Protein AF-A0A397S2R9-F1 (afdb_monomer)

Mean predicted aligned error: 12.0 Å

Organism: NCBI:txid658196

Structure (mmCIF, N/CA/C/O backbone):
data_AF-A0A397S2R9-F1
#
_entry.id   AF-A0A397S2R9-F1
#
loop_
_atom_site.group_PDB
_atom_site.id
_atom_site.type_symbol
_atom_site.label_atom_id
_atom_site.label_alt_id
_atom_site.label_comp_id
_atom_site.label_asym_id
_atom_site.label_entity_id
_atom_site.label_seq_id
_atom_site.pdbx_PDB_ins_code
_atom_site.Cartn_x
_atom_site.Cartn_y
_atom_site.Cartn_z
_atom_site.occupancy
_atom_site.B_iso_or_equiv
_atom_site.auth_seq_id
_atom_site.auth_comp_id
_atom_site.auth_asym_id
_atom_site.auth_atom_id
_atom_site.pdbx_PDB_model_num
ATOM 1 N N . ILE A 1 1 ? -23.336 0.756 -56.847 1.00 61.28 1 ILE A N 1
ATOM 2 C CA . ILE A 1 1 ? -22.287 1.802 -56.841 1.00 61.28 1 ILE A CA 1
ATOM 3 C C . ILE A 1 1 ? -22.444 2.545 -58.153 1.00 61.28 1 ILE A C 1
ATOM 5 O O . ILE A 1 1 ? -22.462 1.879 -59.185 1.00 61.28 1 ILE A O 1
ATOM 9 N N . SER A 1 2 ? -22.718 3.850 -58.125 1.00 72.12 2 SER A N 1
ATOM 10 C CA . SER A 1 2 ? -22.927 4.603 -59.363 1.00 72.12 2 SER A CA 1
ATOM 11 C C . SER A 1 2 ? -21.592 4.813 -60.084 1.00 72.12 2 SER A C 1
ATOM 13 O O . SER A 1 2 ? -20.528 4.773 -59.467 1.00 72.12 2 SER A O 1
ATOM 15 N N . TYR A 1 3 ? -21.631 5.045 -61.397 1.00 62.91 3 TYR A N 1
ATOM 16 C CA . TYR A 1 3 ? -20.425 5.353 -62.174 1.00 62.91 3 TYR A CA 1
ATOM 17 C C . TYR A 1 3 ? -19.696 6.596 -61.630 1.00 62.91 3 TYR A C 1
ATOM 19 O O . TYR A 1 3 ? -18.471 6.655 -61.643 1.00 62.91 3 TYR A O 1
ATOM 27 N N . PHE A 1 4 ? -20.439 7.548 -61.059 1.00 65.81 4 PHE A N 1
ATOM 28 C CA . PHE A 1 4 ? -19.877 8.720 -60.388 1.00 65.81 4 PHE A CA 1
ATOM 29 C C . PHE A 1 4 ? -19.070 8.353 -59.135 1.00 65.81 4 PHE A C 1
ATOM 31 O O . PHE A 1 4 ? -17.975 8.878 -58.942 1.00 65.81 4 PHE A O 1
ATOM 38 N N . ASP A 1 5 ? -19.561 7.402 -58.337 1.00 62.28 5 ASP A N 1
ATOM 39 C CA . ASP A 1 5 ? -18.864 6.928 -57.134 1.00 62.28 5 ASP A CA 1
ATOM 40 C C . ASP A 1 5 ? -17.565 6.189 -57.489 1.00 62.28 5 ASP A C 1
ATOM 42 O O . ASP A 1 5 ? -16.565 6.301 -56.784 1.00 62.28 5 ASP A O 1
ATOM 46 N N . TYR A 1 6 ? -17.556 5.465 -58.614 1.00 68.31 6 TYR A N 1
ATOM 47 C CA . TYR A 1 6 ? -16.366 4.762 -59.100 1.00 68.31 6 TYR A CA 1
ATOM 48 C C . TYR A 1 6 ? -15.279 5.730 -59.591 1.00 68.31 6 TYR A C 1
ATOM 50 O O . TYR A 1 6 ? -14.106 5.576 -59.257 1.00 68.31 6 TYR A O 1
ATOM 58 N N . ILE A 1 7 ? -15.666 6.774 -60.329 1.00 72.50 7 ILE A N 1
ATOM 59 C CA . ILE A 1 7 ? -14.726 7.792 -60.816 1.00 72.50 7 ILE A CA 1
ATOM 60 C C . ILE A 1 7 ? -14.147 8.616 -59.658 1.00 72.50 7 ILE A C 1
ATOM 62 O O . ILE A 1 7 ? -12.958 8.935 -59.675 1.00 72.50 7 ILE A O 1
ATOM 66 N N . GLN A 1 8 ? -14.951 8.927 -58.637 1.00 69.19 8 GLN A N 1
ATOM 67 C CA . GLN A 1 8 ? -14.482 9.615 -57.432 1.00 69.19 8 GLN A CA 1
ATOM 68 C C . GLN A 1 8 ? -13.447 8.766 -56.673 1.00 69.19 8 GLN A C 1
ATOM 70 O O . GLN A 1 8 ? -12.384 9.270 -56.311 1.00 69.19 8 GLN A O 1
ATOM 75 N N . PHE A 1 9 ? -13.714 7.465 -56.523 1.00 70.31 9 PHE A N 1
ATOM 76 C CA . PHE A 1 9 ? -12.807 6.517 -55.876 1.00 70.31 9 PHE A CA 1
ATOM 77 C C . PHE A 1 9 ? -11.458 6.378 -56.608 1.00 70.31 9 PHE A C 1
ATOM 79 O O . PHE A 1 9 ? -10.403 6.417 -55.976 1.00 70.31 9 PHE A O 1
ATOM 86 N N . GLU A 1 10 ? -11.455 6.272 -57.941 1.00 68.88 10 GLU A N 1
ATOM 87 C CA . GLU A 1 10 ? -10.207 6.180 -58.721 1.00 68.88 10 GLU A CA 1
ATOM 88 C C . GLU A 1 10 ? -9.387 7.486 -58.683 1.00 68.88 10 GLU A C 1
ATOM 90 O O . GLU A 1 10 ? -8.152 7.453 -58.681 1.00 68.88 10 GLU A O 1
ATOM 95 N N . ARG A 1 11 ? -10.047 8.647 -58.560 1.00 66.62 11 ARG A N 1
ATOM 96 C CA . ARG A 1 11 ? -9.377 9.952 -58.411 1.00 66.62 11 ARG A CA 1
ATOM 97 C C . ARG A 1 11 ? -8.620 10.069 -57.085 1.00 66.62 11 ARG A C 1
ATOM 99 O O . ARG A 1 11 ? -7.510 10.598 -57.060 1.00 66.62 11 ARG A O 1
ATOM 106 N N . GLU A 1 12 ? -9.200 9.543 -56.007 1.00 64.38 12 GLU A N 1
ATOM 107 C CA . GLU A 1 12 ? -8.601 9.526 -54.665 1.00 64.38 12 GLU A CA 1
ATOM 108 C C . GLU A 1 12 ? -7.420 8.546 -54.557 1.00 64.38 12 GLU A C 1
ATOM 110 O O . GLU A 1 12 ? -6.497 8.782 -53.776 1.00 64.38 12 GLU A O 1
ATOM 115 N N . ARG A 1 13 ? -7.383 7.484 -55.380 1.00 68.19 13 ARG A N 1
ATOM 116 C CA . ARG A 1 13 ? -6.231 6.564 -55.443 1.00 68.19 13 ARG A CA 1
ATOM 117 C C . ARG A 1 13 ? -5.018 7.151 -56.163 1.00 68.19 13 ARG A C 1
ATOM 119 O O . ARG A 1 13 ? -3.896 6.801 -55.802 1.00 68.19 13 ARG A O 1
ATOM 126 N N . GLN A 1 14 ? -5.220 7.999 -57.173 1.00 63.81 14 GLN A N 1
ATOM 127 C CA . GLN A 1 14 ? -4.121 8.559 -57.975 1.00 63.81 14 GLN A CA 1
ATOM 128 C C . GLN A 1 14 ? -3.499 9.822 -57.363 1.00 63.81 14 GLN A C 1
ATOM 130 O O . GLN A 1 14 ? -2.322 10.081 -57.591 1.00 63.81 14 GLN A O 1
ATOM 135 N N . ASN A 1 15 ? -4.251 10.570 -56.550 1.00 59.88 15 ASN A N 1
ATOM 136 C CA . ASN A 1 15 ? -3.755 11.725 -55.800 1.00 59.88 15 ASN A CA 1
ATOM 137 C C . ASN A 1 15 ? -4.157 11.603 -54.324 1.00 59.88 15 ASN A C 1
ATOM 139 O O . ASN A 1 15 ? -5.101 12.273 -53.893 1.00 59.88 15 ASN A O 1
ATOM 143 N N . PRO A 1 16 ? -3.475 10.748 -53.537 1.00 55.16 16 PRO A N 1
ATOM 144 C CA . PRO A 1 16 ? -3.731 10.696 -52.109 1.00 55.16 16 PRO A CA 1
ATOM 145 C C . PRO A 1 16 ? -3.459 12.087 -51.512 1.00 55.16 16 PRO A C 1
ATOM 147 O O . PRO A 1 16 ? -2.436 12.696 -51.847 1.00 55.16 16 PRO A O 1
ATOM 150 N N . PRO A 1 17 ? -4.344 12.621 -50.648 1.00 54.81 17 PRO A N 1
ATOM 151 C CA . PRO A 1 17 ? -4.073 13.879 -49.969 1.00 54.81 17 PRO A CA 1
ATOM 152 C C . PRO A 1 17 ? -2.727 13.756 -49.254 1.00 54.81 17 PRO A C 1
ATOM 154 O O . PRO A 1 17 ? -2.474 12.764 -48.564 1.00 54.81 17 PRO A O 1
ATOM 157 N N . ALA A 1 18 ? -1.847 14.739 -49.473 1.00 55.62 18 ALA A N 1
ATOM 158 C CA . ALA A 1 18 ? -0.520 14.753 -48.873 1.00 55.62 18 ALA A CA 1
ATOM 159 C C . ALA A 1 18 ? -0.642 14.466 -47.367 1.00 55.62 18 ALA A C 1
ATOM 161 O O . ALA A 1 18 ? -1.533 15.032 -46.721 1.00 55.62 18 ALA A O 1
ATOM 162 N N . PRO A 1 19 ? 0.207 13.592 -46.793 1.00 46.84 19 PRO A N 1
ATOM 163 C CA . PRO A 1 19 ? 0.132 13.301 -45.374 1.00 46.84 19 PRO A CA 1
ATOM 164 C C . PRO A 1 19 ? 0.283 14.622 -44.625 1.00 46.84 19 PRO A C 1
ATOM 166 O O . PRO A 1 19 ? 1.299 15.304 -44.756 1.00 46.84 19 PRO A O 1
ATOM 169 N N . LEU A 1 20 ? -0.754 15.002 -43.875 1.00 44.12 20 LEU A N 1
ATOM 170 C CA . LEU A 1 20 ? -0.713 16.147 -42.976 1.00 44.12 20 LEU A CA 1
ATOM 171 C C . LEU A 1 20 ? 0.480 15.937 -42.041 1.00 44.12 20 LEU A C 1
ATOM 173 O O . LEU A 1 20 ? 0.408 15.150 -41.100 1.00 44.12 20 LEU A O 1
ATOM 177 N N . ALA A 1 21 ? 1.584 16.637 -42.302 1.00 43.12 21 ALA A N 1
ATOM 178 C CA . ALA A 1 21 ? 2.858 16.519 -41.594 1.00 43.12 21 ALA A CA 1
ATOM 179 C C . ALA A 1 21 ? 2.804 17.015 -40.130 1.00 43.12 21 ALA A C 1
ATOM 181 O O . ALA A 1 21 ? 3.830 17.336 -39.540 1.00 43.12 21 ALA A O 1
ATOM 182 N N . ASN A 1 22 ? 1.613 17.085 -39.527 1.00 42.69 22 ASN A N 1
ATOM 183 C CA . ASN A 1 22 ? 1.356 17.725 -38.239 1.00 42.69 22 ASN A CA 1
ATOM 184 C C . ASN A 1 22 ? 0.728 16.792 -37.182 1.00 42.69 22 ASN A C 1
ATOM 186 O O . ASN A 1 22 ? 0.387 17.226 -36.084 1.00 42.69 22 ASN A O 1
ATOM 190 N N . THR A 1 23 ? 0.578 15.497 -37.478 1.00 40.09 23 THR A N 1
ATOM 191 C CA . THR A 1 23 ? 0.048 14.498 -36.528 1.00 40.09 23 THR A CA 1
ATOM 192 C C . THR A 1 23 ? 1.122 13.867 -35.637 1.00 40.09 23 THR A C 1
ATOM 194 O O . THR A 1 23 ? 0.825 13.518 -34.497 1.00 40.09 23 THR A O 1
ATOM 197 N N . ALA A 1 24 ? 2.381 13.774 -36.081 1.00 39.50 24 ALA A N 1
ATOM 198 C CA . ALA A 1 24 ? 3.455 13.155 -35.290 1.00 39.50 24 ALA A CA 1
ATOM 199 C C . ALA A 1 24 ? 3.850 13.982 -34.048 1.00 39.50 24 ALA A C 1
ATOM 201 O O . ALA A 1 24 ? 4.086 13.425 -32.975 1.00 39.50 24 ALA A O 1
ATOM 202 N N . SER A 1 25 ? 3.864 15.314 -34.164 1.00 38.34 25 SER A N 1
ATOM 203 C CA . SER A 1 25 ? 4.258 16.219 -33.074 1.00 38.34 25 SER A CA 1
ATOM 204 C C . SER A 1 25 ? 3.215 16.289 -31.952 1.00 38.34 25 SER A C 1
ATOM 206 O O . SER A 1 25 ? 3.576 16.367 -30.780 1.00 38.34 25 SER A O 1
ATOM 208 N N . ASN A 1 26 ? 1.923 16.185 -32.289 1.00 40.41 26 ASN A N 1
ATOM 209 C CA . ASN A 1 26 ? 0.833 16.203 -31.306 1.00 40.41 26 ASN A CA 1
ATOM 210 C C . ASN A 1 26 ? 0.682 14.877 -30.546 1.00 40.41 26 ASN A C 1
ATOM 212 O O . ASN A 1 26 ? 0.324 14.890 -29.372 1.00 40.41 26 ASN A O 1
ATOM 216 N N . ILE A 1 27 ? 0.998 13.732 -31.164 1.00 41.06 27 ILE A N 1
ATOM 217 C CA . ILE A 1 27 ? 0.945 12.434 -30.471 1.00 41.06 27 ILE A CA 1
ATOM 218 C C . ILE A 1 27 ? 2.047 12.352 -29.404 1.00 41.06 27 ILE A C 1
ATOM 220 O O . ILE A 1 27 ? 1.755 11.974 -28.271 1.00 41.06 27 ILE A O 1
ATOM 224 N N . ASN A 1 28 ? 3.278 12.785 -29.701 1.00 42.06 28 ASN A N 1
ATOM 225 C CA . ASN A 1 28 ? 4.363 12.784 -28.708 1.00 42.06 28 ASN A CA 1
ATOM 226 C C . ASN A 1 28 ? 4.055 13.688 -27.496 1.00 42.06 28 ASN A C 1
ATOM 228 O O . ASN A 1 28 ? 4.268 13.275 -26.358 1.00 42.06 28 ASN A O 1
ATOM 232 N N . TYR A 1 29 ? 3.438 14.857 -27.707 1.00 42.44 29 TYR A N 1
ATOM 233 C CA . TYR A 1 29 ? 3.080 15.779 -26.617 1.00 42.44 29 TYR A CA 1
ATOM 234 C C . TYR A 1 29 ? 1.981 15.239 -25.676 1.00 42.44 29 TYR A C 1
ATOM 236 O O . TYR A 1 29 ? 1.960 15.558 -24.483 1.00 42.44 29 TYR A O 1
ATOM 244 N N . ILE A 1 30 ? 1.075 14.400 -26.196 1.00 42.22 30 ILE A N 1
ATOM 245 C CA . ILE A 1 30 ? 0.001 13.753 -25.422 1.00 42.22 30 ILE A CA 1
ATOM 246 C C . ILE A 1 30 ? 0.546 12.573 -24.595 1.00 42.22 30 ILE A C 1
ATOM 248 O O . ILE A 1 30 ? 0.071 12.327 -23.484 1.00 42.22 30 ILE A O 1
ATOM 252 N N . TYR A 1 31 ? 1.570 11.864 -25.088 1.00 48.72 31 TYR A N 1
ATOM 253 C CA . TYR A 1 31 ? 2.215 10.771 -24.349 1.00 48.72 31 TYR A CA 1
ATOM 254 C C . TYR A 1 31 ? 3.133 11.259 -23.220 1.00 48.72 31 TYR A C 1
ATOM 256 O O . TYR A 1 31 ? 3.223 10.578 -22.196 1.00 48.72 31 TYR A O 1
ATOM 264 N N . ASP A 1 32 ? 3.760 12.429 -23.357 1.00 51.19 32 ASP A N 1
ATOM 265 C CA . ASP A 1 32 ? 4.747 12.930 -22.388 1.00 51.19 32 ASP A CA 1
ATOM 266 C C . ASP A 1 32 ? 4.138 13.517 -21.102 1.00 51.19 32 ASP A C 1
ATOM 268 O O . ASP A 1 32 ? 4.818 13.593 -20.079 1.00 51.19 32 ASP A O 1
ATOM 272 N N . ASN A 1 33 ? 2.842 13.855 -21.102 1.00 62.81 33 ASN A N 1
ATOM 273 C CA . ASN A 1 33 ? 2.157 14.443 -19.941 1.00 62.81 33 ASN A CA 1
ATOM 274 C C . ASN A 1 33 ? 1.187 13.488 -19.225 1.00 62.81 33 ASN A C 1
ATOM 276 O O . ASN A 1 33 ? 0.523 13.881 -18.265 1.00 62.81 33 ASN A O 1
ATOM 280 N N . ASN A 1 34 ? 1.082 12.229 -19.661 1.00 84.44 34 ASN A N 1
ATOM 281 C CA . ASN A 1 34 ? 0.258 11.254 -18.954 1.00 84.44 34 ASN A CA 1
ATOM 282 C C . ASN A 1 34 ? 0.968 10.838 -17.645 1.00 84.44 34 ASN A C 1
ATOM 284 O O . ASN A 1 34 ? 2.074 10.297 -17.690 1.00 84.44 34 ASN A O 1
ATOM 288 N N . PRO A 1 35 ? 0.359 11.012 -16.457 1.00 84.94 35 PRO A N 1
ATOM 289 C CA . PRO A 1 35 ? 1.010 10.662 -15.192 1.00 84.94 35 PRO A CA 1
ATOM 290 C C . PRO A 1 35 ? 1.478 9.196 -15.152 1.00 84.94 35 PRO A C 1
ATOM 292 O O . PRO A 1 35 ? 2.510 8.884 -14.559 1.00 84.94 35 PRO A O 1
ATOM 295 N N . LEU A 1 36 ? 0.785 8.290 -15.851 1.00 91.31 36 LEU A N 1
ATOM 296 C CA . LEU A 1 36 ? 1.153 6.877 -15.932 1.00 91.31 36 LEU A CA 1
ATOM 297 C C . LEU A 1 36 ? 2.424 6.642 -16.759 1.00 91.31 36 LEU A C 1
ATOM 299 O O . LEU A 1 36 ? 3.236 5.790 -16.39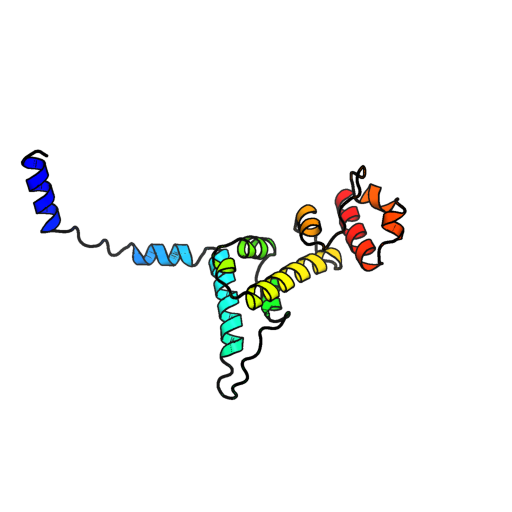3 1.00 91.31 36 LEU A O 1
ATOM 303 N N . THR A 1 37 ? 2.615 7.376 -17.861 1.00 90.56 37 THR A N 1
ATOM 304 C CA . THR A 1 37 ? 3.812 7.250 -18.712 1.00 90.56 37 THR A CA 1
ATOM 305 C C . THR A 1 37 ? 5.032 7.847 -18.021 1.00 90.56 37 THR A C 1
ATOM 307 O O . THR A 1 37 ? 6.121 7.276 -18.115 1.00 90.56 37 THR A O 1
ATOM 310 N N . ILE A 1 38 ? 4.856 8.915 -17.239 1.00 91.75 38 ILE A N 1
ATOM 311 C CA . ILE A 1 38 ? 5.919 9.518 -16.425 1.00 91.75 38 ILE A CA 1
ATOM 312 C C . ILE A 1 38 ? 6.384 8.534 -15.340 1.00 91.75 38 ILE A C 1
ATOM 314 O O . ILE A 1 38 ? 7.586 8.264 -15.224 1.00 91.75 38 ILE A O 1
ATOM 318 N N . VAL A 1 39 ? 5.453 7.924 -14.591 1.00 93.75 39 VAL A N 1
ATOM 319 C CA . VAL A 1 39 ? 5.791 6.886 -13.598 1.00 93.75 39 VAL A CA 1
ATOM 320 C C . VAL A 1 39 ? 6.492 5.704 -14.275 1.00 93.75 39 VAL A C 1
ATOM 322 O O . VAL A 1 39 ? 7.541 5.251 -13.806 1.00 93.75 39 VAL A O 1
ATOM 325 N N . HIS A 1 40 ? 5.971 5.233 -15.414 1.00 95.38 40 HIS A N 1
ATOM 326 C CA . HIS A 1 40 ? 6.569 4.131 -16.171 1.00 95.38 40 HIS A CA 1
ATOM 327 C C . HIS A 1 40 ? 7.991 4.450 -16.653 1.00 95.38 40 HIS A C 1
ATOM 329 O O . HIS A 1 40 ? 8.896 3.618 -16.556 1.00 95.38 40 HIS A O 1
ATOM 335 N N . THR A 1 41 ? 8.220 5.677 -17.116 1.00 94.06 41 THR A N 1
ATOM 336 C CA . THR A 1 41 ? 9.536 6.155 -17.546 1.00 94.06 41 THR A CA 1
ATOM 337 C C . THR A 1 41 ? 10.530 6.137 -16.388 1.00 94.06 41 THR A C 1
ATOM 339 O O . THR A 1 41 ? 11.648 5.640 -16.543 1.00 94.06 41 THR A O 1
ATOM 342 N N . SER A 1 42 ? 10.125 6.590 -15.199 1.00 93.88 42 SER A N 1
ATOM 343 C CA . SER A 1 42 ? 10.953 6.505 -13.990 1.00 93.88 42 SER A CA 1
ATOM 344 C C . SER A 1 42 ? 11.260 5.062 -13.580 1.00 93.88 42 SER A C 1
ATOM 346 O O . SER A 1 42 ? 12.403 4.756 -13.236 1.00 93.88 42 SER A O 1
ATOM 348 N N . VAL A 1 43 ? 10.293 4.144 -13.690 1.00 93.44 43 VAL A N 1
ATOM 349 C CA . VAL A 1 43 ? 10.526 2.704 -13.474 1.00 93.44 43 VAL A CA 1
ATOM 350 C C . VAL A 1 43 ? 11.586 2.168 -14.440 1.00 93.44 43 VAL A C 1
ATOM 352 O O . VAL A 1 43 ? 12.527 1.499 -14.008 1.00 93.44 43 VAL A O 1
ATOM 355 N N . ASN A 1 44 ? 11.482 2.487 -15.731 1.00 92.38 44 ASN A N 1
ATOM 356 C CA . ASN A 1 44 ? 12.444 2.036 -16.737 1.00 92.38 44 ASN A CA 1
ATOM 357 C C . ASN A 1 44 ? 13.841 2.628 -16.517 1.00 92.38 44 ASN A C 1
ATOM 359 O O . ASN A 1 44 ? 14.831 1.911 -16.661 1.00 92.38 44 ASN A O 1
ATOM 363 N N . LYS A 1 45 ? 13.939 3.893 -16.087 1.00 91.19 45 LYS A N 1
ATOM 364 C CA . LYS A 1 45 ? 15.213 4.510 -15.681 1.00 91.19 45 LYS A CA 1
ATOM 365 C C . LYS A 1 45 ? 15.872 3.727 -14.541 1.00 91.19 45 LYS A C 1
ATOM 367 O O . LYS A 1 45 ? 17.022 3.322 -14.682 1.00 91.19 45 LYS A O 1
ATOM 372 N N . ILE A 1 46 ? 15.134 3.422 -13.469 1.00 90.25 46 ILE A N 1
ATOM 373 C CA . ILE A 1 46 ? 15.637 2.625 -12.332 1.00 90.25 46 ILE A CA 1
ATOM 374 C C . ILE A 1 46 ? 16.112 1.240 -12.796 1.00 90.25 46 ILE A C 1
ATOM 376 O O . ILE A 1 46 ? 17.194 0.784 -12.416 1.00 90.25 46 ILE A O 1
ATOM 380 N N . LEU A 1 47 ? 15.327 0.571 -13.645 1.00 88.81 47 LEU A N 1
ATOM 381 C CA . LEU A 1 47 ? 15.678 -0.742 -14.190 1.00 88.81 47 LEU A CA 1
ATOM 382 C C . LEU A 1 47 ? 16.947 -0.700 -15.043 1.00 88.81 47 LEU A C 1
ATOM 384 O O . LEU A 1 47 ? 17.769 -1.612 -14.950 1.00 88.81 47 LEU A O 1
ATOM 388 N N . ASN A 1 48 ? 17.116 0.339 -15.858 1.00 84.44 48 ASN A N 1
ATOM 389 C CA . ASN A 1 48 ? 18.294 0.514 -16.698 1.00 84.44 48 ASN A CA 1
ATOM 390 C C . ASN A 1 48 ? 19.544 0.783 -15.860 1.00 84.44 48 ASN A C 1
ATOM 392 O O . ASN A 1 48 ? 20.555 0.128 -16.097 1.00 84.44 48 ASN A O 1
ATOM 396 N N . THR A 1 49 ? 19.461 1.613 -14.815 1.00 79.75 49 THR A N 1
ATOM 397 C CA . THR A 1 49 ? 20.567 1.813 -13.861 1.00 79.75 49 THR A CA 1
ATOM 398 C C . THR A 1 49 ? 20.973 0.503 -13.182 1.00 79.75 49 THR A C 1
ATOM 400 O O . THR A 1 49 ? 22.158 0.211 -13.044 1.00 79.75 49 THR A O 1
ATOM 403 N N . CYS A 1 50 ? 20.008 -0.358 -12.841 1.00 71.88 50 CYS A N 1
ATOM 404 C CA . CYS A 1 50 ? 20.295 -1.689 -12.290 1.00 71.88 50 CYS A CA 1
ATOM 405 C C . CYS A 1 50 ? 20.995 -2.632 -13.296 1.00 71.88 50 CYS A C 1
ATOM 407 O O . CYS A 1 50 ? 21.572 -3.643 -12.889 1.00 71.88 50 CYS A O 1
ATOM 409 N N . ARG A 1 51 ? 20.925 -2.333 -14.602 1.00 67.88 51 ARG A N 1
ATOM 410 C CA . ARG A 1 51 ? 21.519 -3.116 -15.700 1.00 67.88 51 ARG A CA 1
ATOM 411 C C . ARG A 1 51 ? 22.849 -2.546 -16.207 1.00 67.88 51 ARG A C 1
ATOM 413 O O . ARG A 1 51 ? 23.625 -3.307 -16.777 1.00 67.88 51 ARG A O 1
ATOM 420 N N . SER A 1 52 ? 23.104 -1.246 -16.045 1.00 55.81 52 SER A N 1
ATOM 421 C CA . SER A 1 52 ? 24.153 -0.515 -16.771 1.00 55.81 52 SER A CA 1
ATOM 422 C C . SER A 1 52 ? 25.402 -0.144 -15.964 1.00 55.81 52 SER A C 1
ATOM 424 O O . SER A 1 52 ? 26.183 0.674 -16.444 1.00 55.81 52 SER A O 1
ATOM 426 N N . GLU A 1 53 ? 25.668 -0.760 -14.806 1.00 54.56 53 GLU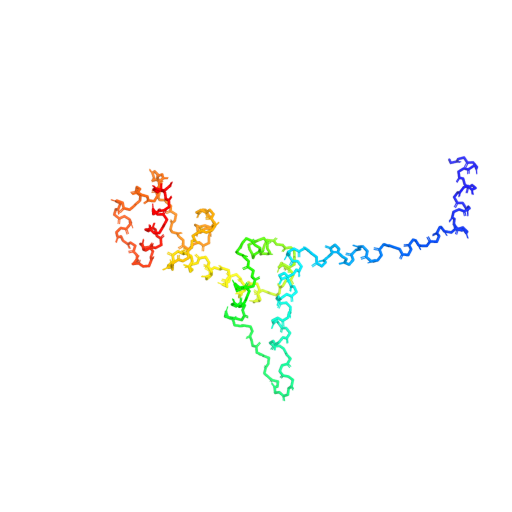 A N 1
ATOM 427 C CA . GLU A 1 53 ? 27.022 -0.767 -14.214 1.00 54.56 53 GLU A CA 1
ATOM 428 C C . GLU A 1 53 ? 27.948 -1.647 -15.090 1.00 54.56 53 GLU A C 1
ATOM 430 O O . GLU A 1 53 ? 28.300 -2.787 -14.780 1.00 54.56 53 GLU A O 1
ATOM 435 N N . ARG A 1 54 ? 28.244 -1.120 -16.284 1.00 45.81 54 ARG A N 1
ATOM 436 C CA . ARG A 1 54 ? 28.983 -1.718 -17.396 1.00 45.81 54 ARG A CA 1
ATOM 437 C C . ARG A 1 54 ? 30.464 -1.822 -17.046 1.00 45.81 54 ARG A C 1
ATOM 439 O O . ARG A 1 54 ? 31.235 -0.898 -17.265 1.00 45.81 54 ARG A O 1
ATOM 446 N N . GLY A 1 55 ? 30.846 -2.979 -16.523 1.00 49.66 55 GLY A N 1
ATOM 447 C CA . GLY A 1 55 ? 32.248 -3.380 -16.394 1.00 49.66 55 GLY A CA 1
ATOM 448 C C . GLY A 1 55 ? 32.451 -4.630 -15.546 1.00 49.66 55 GLY A C 1
ATOM 449 O O . GLY A 1 55 ? 33.421 -5.353 -15.735 1.00 49.66 55 GLY A O 1
ATOM 450 N N . LYS A 1 56 ? 31.516 -4.942 -14.641 1.00 50.25 56 LYS A N 1
ATOM 451 C CA . LYS A 1 56 ? 31.544 -6.176 -13.843 1.00 50.25 56 LYS A CA 1
ATOM 452 C C . LYS A 1 56 ? 30.148 -6.781 -13.838 1.00 50.25 56 LYS A C 1
ATOM 454 O O . LYS A 1 56 ? 29.262 -6.340 -13.113 1.00 50.25 56 LYS A O 1
ATOM 459 N N . VAL A 1 57 ? 29.946 -7.774 -14.703 1.00 48.91 57 VAL A N 1
ATOM 460 C CA . VAL A 1 57 ? 28.672 -8.466 -14.928 1.00 48.91 57 VAL A CA 1
ATOM 461 C C . VAL A 1 57 ? 28.259 -9.230 -13.669 1.00 48.91 57 VAL A C 1
ATOM 463 O O . VAL A 1 57 ? 28.466 -10.430 -13.528 1.00 48.91 57 VAL A O 1
ATOM 466 N N . LYS A 1 58 ? 27.615 -8.536 -12.739 1.00 50.88 58 LYS A N 1
ATOM 467 C CA . LYS A 1 58 ? 26.642 -9.147 -11.843 1.00 50.88 58 LYS A CA 1
ATOM 468 C C . LYS A 1 58 ? 25.342 -8.418 -12.105 1.00 50.88 58 LYS A C 1
ATOM 470 O O . LYS A 1 58 ? 25.187 -7.280 -11.682 1.00 50.88 58 LYS A O 1
ATOM 475 N N . LYS A 1 59 ? 24.420 -9.064 -12.832 1.00 55.12 59 LYS A N 1
ATOM 476 C CA . LYS A 1 59 ? 23.029 -8.606 -12.968 1.00 55.12 59 LYS A CA 1
ATOM 477 C C . LYS A 1 59 ? 22.521 -8.312 -11.552 1.00 55.12 59 LYS A C 1
ATOM 479 O O . LYS A 1 59 ? 22.233 -9.258 -10.813 1.00 55.12 59 LYS A O 1
ATOM 484 N N . LYS A 1 60 ? 22.479 -7.040 -11.131 1.00 61.22 60 LYS A N 1
ATOM 485 C CA . LYS A 1 60 ? 21.945 -6.680 -9.815 1.00 61.22 60 LYS A CA 1
ATOM 486 C C . LYS A 1 60 ? 20.482 -7.098 -9.843 1.00 61.22 60 LYS A C 1
ATOM 488 O O . LYS A 1 60 ? 19.681 -6.570 -10.612 1.00 61.22 60 LYS A O 1
ATOM 493 N N . LYS A 1 61 ? 20.158 -8.139 -9.072 1.00 72.31 61 LYS A N 1
ATOM 494 C CA . LYS A 1 61 ? 18.777 -8.592 -8.916 1.00 72.31 61 LYS A CA 1
ATOM 495 C C . LYS A 1 61 ? 17.977 -7.409 -8.383 1.00 72.31 61 LYS A C 1
ATOM 497 O O . LYS A 1 61 ? 18.431 -6.741 -7.458 1.00 72.31 61 LYS A O 1
ATOM 502 N N . VAL A 1 62 ? 16.808 -7.172 -8.969 1.00 81.00 62 VAL A N 1
ATOM 503 C CA . VAL A 1 62 ? 15.831 -6.227 -8.425 1.00 81.00 62 VAL A CA 1
ATOM 504 C C . VAL A 1 62 ? 15.510 -6.680 -7.000 1.00 81.00 62 VAL A C 1
ATOM 506 O O . VAL A 1 62 ? 15.127 -7.834 -6.795 1.00 81.00 62 VAL A O 1
ATOM 509 N N . LYS A 1 63 ? 15.751 -5.801 -6.029 1.00 84.12 63 LYS A N 1
ATOM 510 C CA . LYS A 1 63 ? 15.492 -6.019 -4.604 1.00 84.12 63 LYS A CA 1
ATOM 511 C C . LYS A 1 63 ? 14.245 -5.241 -4.195 1.00 84.12 63 LYS A C 1
ATOM 513 O O . LYS A 1 63 ? 13.808 -4.330 -4.894 1.00 84.12 63 LYS A O 1
ATOM 518 N N . ASP A 1 64 ? 13.714 -5.557 -3.023 1.00 83.69 64 ASP A N 1
ATOM 519 C CA . ASP A 1 64 ? 12.497 -4.921 -2.509 1.00 83.69 64 ASP A CA 1
ATOM 520 C C . ASP A 1 64 ? 12.629 -3.392 -2.366 1.00 83.69 64 ASP A C 1
ATOM 522 O O . ASP A 1 64 ? 11.671 -2.676 -2.638 1.00 83.69 64 ASP A O 1
ATOM 526 N N . HIS A 1 65 ? 13.826 -2.882 -2.052 1.00 85.88 65 HIS A N 1
ATOM 527 C CA . HIS A 1 65 ? 14.099 -1.442 -1.944 1.00 85.88 65 HIS A CA 1
ATOM 528 C C . HIS A 1 65 ? 14.452 -0.755 -3.277 1.00 85.88 65 HIS A C 1
ATOM 530 O O . HIS A 1 65 ? 14.659 0.454 -3.314 1.00 85.88 65 HIS A O 1
ATOM 536 N N . THR A 1 66 ? 14.539 -1.489 -4.395 1.00 86.94 66 THR A N 1
ATOM 537 C CA . THR A 1 66 ? 14.969 -0.925 -5.691 1.00 86.94 66 THR A CA 1
ATOM 538 C C . THR A 1 66 ? 14.083 0.233 -6.157 1.00 86.94 66 THR A C 1
ATOM 540 O O . THR A 1 66 ? 14.564 1.131 -6.839 1.00 86.94 66 THR A O 1
ATOM 543 N N . PHE A 1 67 ? 12.807 0.238 -5.770 1.00 92.25 67 PHE A N 1
ATOM 544 C CA . PHE A 1 67 ? 11.829 1.243 -6.187 1.00 92.25 67 PHE A CA 1
ATOM 545 C C . PHE A 1 67 ? 11.437 2.213 -5.070 1.00 92.25 67 PHE A C 1
ATOM 547 O O . PHE A 1 67 ? 10.378 2.834 -5.148 1.00 92.25 67 PHE A O 1
ATOM 554 N N . GLU A 1 68 ? 12.244 2.350 -4.015 1.00 90.25 68 GLU A N 1
ATOM 555 C CA . GLU A 1 68 ? 11.931 3.286 -2.927 1.00 90.25 68 GLU A CA 1
ATOM 556 C C . GLU A 1 68 ? 11.876 4.739 -3.396 1.00 90.25 68 GLU A C 1
ATOM 558 O O . GLU A 1 68 ? 11.019 5.480 -2.919 1.00 90.25 68 GLU A O 1
ATOM 563 N N . SER A 1 69 ? 12.716 5.115 -4.366 1.00 91.38 69 SER A N 1
ATOM 564 C CA . SER A 1 69 ? 12.761 6.465 -4.941 1.00 91.38 69 SER A CA 1
ATOM 565 C C . SER A 1 69 ? 11.472 6.873 -5.655 1.00 91.38 69 SER A C 1
ATOM 567 O O . SER A 1 69 ? 11.205 8.064 -5.783 1.00 91.38 69 SER A O 1
ATOM 569 N N . LEU A 1 70 ? 10.627 5.918 -6.072 1.00 93.06 70 LEU A N 1
ATOM 570 C CA . LEU A 1 70 ? 9.312 6.243 -6.634 1.00 93.06 70 LEU A CA 1
ATOM 571 C C . LEU A 1 70 ? 8.437 6.990 -5.623 1.00 93.06 70 LEU A C 1
ATOM 573 O O . LEU A 1 70 ? 7.684 7.868 -6.016 1.00 93.06 70 LEU A O 1
ATOM 577 N N . ARG A 1 71 ? 8.575 6.688 -4.327 1.00 91.19 71 ARG A N 1
ATOM 578 C CA . ARG A 1 71 ? 7.786 7.311 -3.252 1.00 91.19 71 ARG A CA 1
ATOM 579 C C . ARG A 1 71 ? 8.175 8.765 -2.992 1.00 91.19 71 ARG A C 1
ATOM 581 O O . ARG A 1 71 ? 7.389 9.516 -2.438 1.00 91.19 71 ARG A O 1
ATOM 588 N N . SER A 1 72 ? 9.399 9.144 -3.356 1.00 88.62 72 SER A N 1
ATOM 589 C CA . SER A 1 72 ? 9.886 10.521 -3.232 1.00 88.62 72 SER A CA 1
ATOM 590 C C . SER A 1 72 ? 9.479 11.389 -4.420 1.00 88.62 72 SER A C 1
ATOM 592 O O . SER A 1 72 ? 9.405 12.603 -4.280 1.00 88.62 72 SER A O 1
ATOM 594 N N . ASN A 1 73 ? 9.233 10.770 -5.576 1.00 91.62 73 ASN A N 1
ATOM 595 C CA . ASN A 1 73 ? 9.016 11.473 -6.840 1.00 91.62 73 ASN A CA 1
ATOM 596 C C . ASN A 1 73 ? 7.546 11.521 -7.269 1.00 91.62 73 A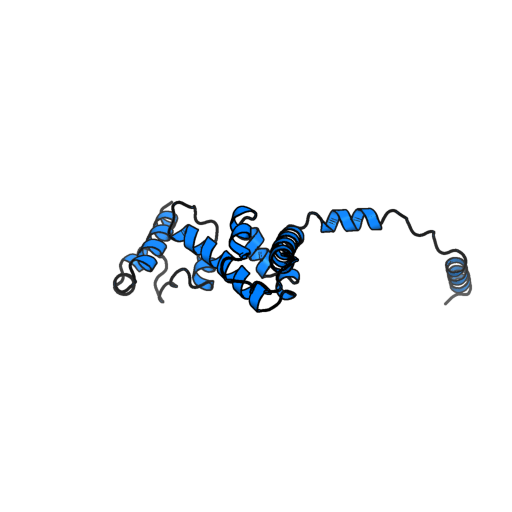SN A C 1
ATOM 598 O O . ASN A 1 73 ? 7.205 12.305 -8.148 1.00 91.62 73 ASN A O 1
ATOM 602 N N . PHE A 1 74 ? 6.701 10.664 -6.697 1.00 93.31 74 PHE A N 1
ATOM 603 C CA . PHE A 1 74 ? 5.306 10.517 -7.088 1.00 93.31 74 PHE A CA 1
ATOM 604 C C . PHE A 1 74 ? 4.411 10.453 -5.865 1.00 93.31 74 PHE A C 1
ATOM 606 O O . PHE A 1 74 ? 4.764 9.834 -4.857 1.00 93.31 74 PHE A O 1
ATOM 613 N N . ASP A 1 75 ? 3.232 11.054 -5.983 1.00 92.12 75 ASP A N 1
ATOM 614 C CA . ASP A 1 75 ? 2.213 10.907 -4.959 1.00 92.12 75 ASP A CA 1
ATOM 615 C C . ASP A 1 75 ? 1.630 9.484 -4.975 1.00 92.12 75 ASP A C 1
ATOM 617 O O . ASP A 1 75 ? 1.689 8.741 -5.962 1.00 92.12 75 ASP A O 1
ATOM 621 N N . ILE A 1 76 ? 1.059 9.076 -3.845 1.00 93.94 76 ILE A N 1
ATOM 622 C CA . ILE A 1 76 ? 0.536 7.721 -3.704 1.00 93.94 76 ILE A CA 1
ATOM 623 C C . ILE A 1 76 ? -0.656 7.447 -4.637 1.00 93.94 76 ILE A C 1
ATOM 625 O O . ILE A 1 76 ? -0.808 6.309 -5.075 1.00 93.94 76 ILE A O 1
ATOM 629 N N . ASN A 1 77 ? -1.458 8.451 -5.020 1.00 93.31 77 ASN A N 1
ATOM 630 C CA . ASN A 1 77 ? -2.550 8.264 -5.980 1.00 93.31 77 ASN A CA 1
ATOM 631 C C . ASN A 1 77 ? -2.000 7.921 -7.365 1.00 93.31 77 ASN A C 1
ATOM 633 O O . ASN A 1 77 ? -2.472 6.969 -7.986 1.00 93.31 77 ASN A O 1
ATOM 637 N N . GLN A 1 78 ? -0.975 8.638 -7.829 1.00 94.12 78 GLN A N 1
ATOM 638 C CA . GLN A 1 78 ? -0.286 8.350 -9.088 1.00 94.12 78 GLN A CA 1
ATOM 639 C C . GLN A 1 78 ? 0.264 6.923 -9.098 1.00 94.12 78 GLN A C 1
ATOM 641 O O . GLN A 1 78 ? 0.092 6.192 -10.075 1.00 94.12 78 GLN A O 1
ATOM 646 N N . LEU A 1 79 ? 0.875 6.489 -7.992 1.00 95.44 79 LEU A N 1
ATOM 647 C CA . LEU A 1 79 ? 1.401 5.130 -7.866 1.00 95.44 79 LEU A CA 1
ATOM 648 C C . LEU A 1 79 ? 0.293 4.064 -7.860 1.00 95.44 79 LEU A C 1
ATOM 650 O O . LEU A 1 79 ? 0.447 3.014 -8.487 1.00 95.44 79 LEU A O 1
ATOM 654 N N . LEU A 1 80 ? -0.832 4.328 -7.189 1.00 95.12 80 LEU A N 1
ATOM 655 C CA . LEU A 1 80 ? -1.988 3.428 -7.154 1.00 95.12 80 LEU A CA 1
ATOM 656 C C . LEU A 1 80 ? -2.671 3.311 -8.522 1.00 95.12 80 LEU A C 1
ATOM 658 O O . LEU A 1 80 ? -3.003 2.201 -8.943 1.00 95.12 80 LEU A O 1
ATOM 662 N N . GLN A 1 81 ? -2.840 4.425 -9.238 1.00 94.50 81 GLN A N 1
ATOM 663 C CA . GLN A 1 81 ? -3.354 4.430 -10.610 1.00 94.50 81 GLN A CA 1
ATOM 664 C C . GLN A 1 81 ? -2.401 3.692 -11.554 1.00 94.50 81 GLN A C 1
ATOM 666 O O . GLN A 1 81 ? -2.829 2.876 -12.375 1.00 94.50 81 GLN A O 1
ATOM 671 N N . TYR A 1 82 ? -1.094 3.911 -11.395 1.00 96.19 82 TYR A N 1
ATOM 672 C CA . TYR A 1 82 ? -0.079 3.197 -12.155 1.00 96.19 82 TYR A CA 1
ATOM 673 C C . TYR A 1 82 ? -0.163 1.686 -11.954 1.00 96.19 82 TYR A C 1
ATOM 675 O O . TYR A 1 82 ? -0.178 0.961 -12.946 1.00 96.19 82 TYR A O 1
ATOM 683 N N . GLU A 1 83 ? -0.313 1.197 -10.723 1.00 95.44 83 GLU A N 1
ATOM 684 C CA . GLU A 1 83 ? -0.443 -0.239 -10.435 1.00 95.44 83 GLU A CA 1
ATOM 685 C C . GLU A 1 83 ? -1.642 -0.904 -11.147 1.00 95.44 83 GLU A C 1
ATOM 687 O O . GLU A 1 83 ? -1.595 -2.091 -11.476 1.00 95.44 83 GLU A O 1
ATOM 692 N N . GLN A 1 84 ? -2.701 -0.148 -11.452 1.00 93.69 84 GLN A N 1
ATOM 693 C CA . GLN A 1 84 ? -3.880 -0.644 -12.177 1.00 93.69 84 GLN A CA 1
ATOM 694 C C . GLN A 1 84 ? -3.710 -0.634 -13.710 1.00 93.69 84 GLN A C 1
ATOM 696 O O . GLN A 1 84 ? -4.455 -1.311 -14.431 1.00 93.69 84 GLN A O 1
ATOM 701 N N . SER A 1 85 ? -2.716 0.098 -14.216 1.00 94.44 85 SER A N 1
ATOM 702 C CA . SER A 1 85 ? -2.514 0.366 -15.642 1.00 94.44 85 SER A CA 1
ATOM 703 C C . SER A 1 85 ? -1.986 -0.834 -16.444 1.00 94.44 85 SER A C 1
ATOM 705 O O . SER A 1 85 ? -1.380 -1.772 -15.916 1.00 94.44 85 SER A O 1
ATOM 707 N N . TYR A 1 86 ? -2.163 -0.786 -17.769 1.00 94.44 86 TYR A N 1
ATOM 708 C CA . TYR A 1 86 ? -1.560 -1.761 -18.687 1.00 94.44 86 TYR A CA 1
ATOM 709 C C . TYR A 1 86 ? -0.022 -1.684 -18.692 1.00 94.44 86 TYR A C 1
ATOM 711 O O . TYR A 1 86 ? 0.639 -2.714 -18.825 1.00 94.44 86 TYR A O 1
ATOM 719 N N . LEU A 1 87 ? 0.543 -0.489 -18.477 1.00 94.88 87 LEU A N 1
ATOM 720 C CA . LEU A 1 87 ? 1.988 -0.252 -18.382 1.00 94.88 87 LEU A CA 1
ATOM 721 C C . LEU A 1 87 ? 2.604 -0.967 -17.183 1.00 94.88 87 LEU A C 1
ATOM 723 O O . LEU A 1 87 ? 3.705 -1.499 -17.267 1.00 94.88 87 LEU A O 1
ATOM 727 N N . PHE A 1 88 ? 1.892 -1.020 -16.060 1.00 95.12 88 PHE A N 1
ATOM 728 C CA . PHE A 1 88 ? 2.331 -1.833 -14.937 1.00 95.12 88 PHE A CA 1
ATOM 729 C C . PHE A 1 88 ? 2.189 -3.323 -15.243 1.00 95.12 88 PHE A C 1
ATOM 731 O O . PHE A 1 88 ? 3.106 -4.092 -14.964 1.00 95.12 88 PHE A O 1
ATOM 738 N N . LYS A 1 89 ? 1.072 -3.745 -15.854 1.00 94.88 89 LYS A N 1
ATOM 739 C CA . LYS A 1 89 ? 0.818 -5.153 -16.212 1.00 94.88 89 LYS A CA 1
ATOM 740 C C . LYS A 1 89 ? 1.850 -5.725 -17.192 1.00 94.88 89 LYS A C 1
ATOM 742 O O . LYS A 1 89 ? 2.115 -6.923 -17.112 1.00 94.88 89 LYS A O 1
ATOM 747 N N . SER A 1 90 ? 2.453 -4.896 -18.047 1.00 94.88 90 SER A N 1
ATOM 748 C CA . SER A 1 90 ? 3.515 -5.305 -18.978 1.00 94.88 90 SER A CA 1
ATOM 749 C C . SER A 1 90 ? 4.867 -5.571 -18.297 1.00 94.88 90 SER A C 1
ATOM 751 O O . SER A 1 90 ? 5.742 -6.206 -18.887 1.00 94.88 90 SER A O 1
ATOM 753 N N . LEU A 1 91 ? 5.055 -5.144 -17.042 1.00 93.44 91 LEU A N 1
ATOM 754 C CA . LEU A 1 91 ? 6.286 -5.388 -16.296 1.00 93.44 91 LEU A CA 1
ATOM 755 C C . LEU A 1 91 ? 6.425 -6.850 -15.845 1.00 93.44 91 LEU A C 1
ATOM 757 O O . LEU A 1 91 ? 5.470 -7.534 -15.458 1.00 93.44 91 LEU A O 1
ATOM 761 N N . GLY A 1 92 ? 7.677 -7.305 -15.767 1.00 91.81 92 GLY A N 1
ATOM 762 C CA . GLY A 1 92 ? 8.012 -8.618 -15.220 1.00 91.81 92 GLY A CA 1
ATOM 763 C C . GLY A 1 92 ? 7.515 -8.799 -13.778 1.00 91.81 92 GLY A C 1
ATOM 764 O O . GLY A 1 92 ? 7.532 -7.866 -12.974 1.00 91.81 92 GLY A O 1
ATOM 765 N N . ARG A 1 93 ? 7.110 -10.026 -13.422 1.00 93.00 93 ARG A N 1
ATOM 766 C CA . ARG A 1 93 ? 6.511 -10.364 -12.111 1.00 93.00 93 ARG A CA 1
ATOM 767 C C . ARG A 1 93 ? 7.319 -9.845 -10.915 1.00 93.00 93 ARG A C 1
ATOM 769 O O . ARG A 1 93 ? 6.735 -9.302 -9.983 1.00 93.00 93 ARG A O 1
ATOM 776 N N . ASN A 1 94 ? 8.645 -9.985 -10.950 1.00 90.31 94 ASN A N 1
ATOM 777 C CA . ASN A 1 94 ? 9.517 -9.531 -9.862 1.00 90.31 94 ASN A CA 1
ATOM 778 C C . ASN A 1 94 ? 9.527 -8.005 -9.728 1.00 90.31 94 ASN A C 1
ATOM 780 O O . ASN A 1 94 ? 9.469 -7.491 -8.619 1.00 90.31 94 ASN A O 1
ATOM 784 N N . VAL A 1 95 ? 9.538 -7.286 -10.852 1.00 92.88 95 VAL A N 1
ATOM 785 C CA . VAL A 1 95 ? 9.480 -5.819 -10.867 1.00 92.88 95 VAL A CA 1
ATOM 786 C C . VAL A 1 95 ? 8.157 -5.344 -10.281 1.00 92.88 95 VAL A C 1
ATOM 788 O O . VAL A 1 95 ? 8.161 -4.530 -9.362 1.00 92.88 95 VAL A O 1
ATOM 791 N N . ARG A 1 96 ? 7.038 -5.916 -10.748 1.00 95.25 96 ARG A N 1
ATOM 792 C CA . ARG A 1 96 ? 5.705 -5.621 -10.205 1.00 95.25 96 ARG A CA 1
ATOM 793 C C . ARG A 1 96 ? 5.660 -5.839 -8.698 1.00 95.25 96 ARG A C 1
ATOM 795 O O . ARG A 1 96 ? 5.261 -4.940 -7.972 1.00 95.25 96 ARG A O 1
ATOM 802 N N . LYS A 1 97 ? 6.157 -6.987 -8.222 1.00 94.56 97 LYS A N 1
ATOM 803 C CA . LYS A 1 97 ? 6.227 -7.300 -6.788 1.00 94.56 97 LYS A CA 1
ATOM 804 C C . LYS A 1 97 ? 6.990 -6.228 -6.003 1.00 94.56 97 LYS A C 1
ATOM 806 O O . LYS A 1 97 ? 6.480 -5.761 -4.991 1.00 94.56 97 LYS A O 1
ATOM 811 N N . CYS A 1 98 ? 8.182 -5.833 -6.447 1.00 94.31 98 CYS A N 1
ATOM 812 C CA . CYS A 1 98 ? 8.988 -4.844 -5.727 1.00 94.31 98 CYS A CA 1
ATOM 813 C C . CYS A 1 98 ? 8.343 -3.446 -5.740 1.00 94.31 98 CYS A C 1
ATOM 815 O O . CYS A 1 98 ? 8.374 -2.756 -4.725 1.00 94.31 98 CYS A O 1
ATOM 817 N N . ILE A 1 99 ? 7.692 -3.047 -6.838 1.00 95.50 99 ILE A N 1
ATOM 818 C CA . ILE A 1 99 ? 6.921 -1.794 -6.885 1.00 95.50 99 ILE A CA 1
ATOM 819 C C . ILE A 1 99 ? 5.731 -1.857 -5.918 1.00 95.50 99 ILE A C 1
ATOM 821 O O . ILE A 1 99 ? 5.575 -0.953 -5.104 1.00 95.50 99 ILE A O 1
ATOM 825 N N . THR A 1 100 ? 4.943 -2.938 -5.926 1.00 95.69 100 THR A N 1
ATOM 826 C CA . THR A 1 100 ? 3.829 -3.133 -4.979 1.00 95.69 100 THR A CA 1
ATOM 827 C C . THR A 1 100 ? 4.310 -3.098 -3.524 1.00 95.69 100 THR A C 1
ATOM 829 O O . THR A 1 100 ? 3.635 -2.533 -2.665 1.00 95.69 100 THR A O 1
ATOM 832 N N . ILE A 1 101 ? 5.485 -3.665 -3.221 1.00 94.56 101 ILE A N 1
ATOM 833 C CA . ILE A 1 101 ? 6.100 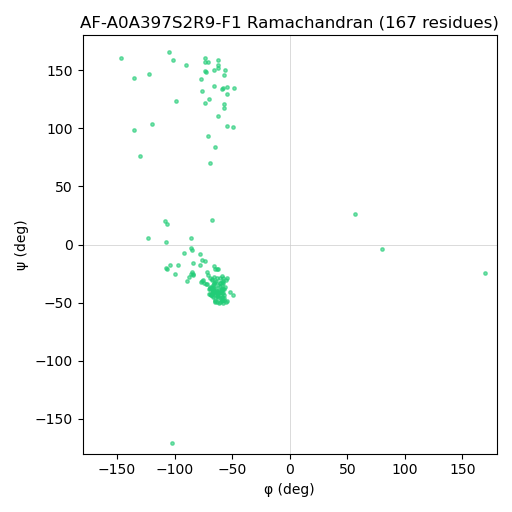-3.564 -1.888 1.00 94.56 101 ILE A CA 1
ATOM 834 C C . ILE A 1 101 ? 6.409 -2.103 -1.548 1.00 94.56 101 ILE A C 1
ATOM 836 O O . ILE A 1 101 ? 6.063 -1.667 -0.452 1.00 94.56 101 ILE A O 1
ATOM 840 N N . SER A 1 102 ? 6.995 -1.344 -2.478 1.00 94.88 102 SER A N 1
ATOM 841 C CA . SER A 1 102 ? 7.281 0.084 -2.291 1.00 94.88 102 SER A CA 1
ATOM 842 C C . SER A 1 102 ? 6.000 0.880 -1.999 1.00 94.88 102 SER A C 1
ATOM 844 O O . SER A 1 102 ? 5.922 1.563 -0.979 1.00 94.88 102 SER A O 1
ATOM 846 N N . ILE A 1 103 ? 4.943 0.691 -2.797 1.00 95.31 103 ILE A N 1
ATOM 847 C CA . ILE A 1 103 ? 3.620 1.312 -2.587 1.00 95.31 103 ILE A CA 1
ATOM 848 C C . ILE A 1 103 ? 3.063 0.957 -1.201 1.00 95.31 103 ILE A C 1
ATOM 850 O O . ILE A 1 103 ? 2.636 1.826 -0.442 1.00 95.31 103 ILE A O 1
ATOM 854 N N . ASN A 1 104 ? 3.106 -0.323 -0.826 1.00 94.56 104 ASN A N 1
ATOM 855 C CA . ASN A 1 104 ? 2.600 -0.774 0.470 1.00 94.56 104 ASN A CA 1
ATOM 856 C C . ASN A 1 104 ? 3.412 -0.217 1.647 1.00 94.56 104 ASN A C 1
ATOM 858 O O . ASN A 1 104 ? 2.848 0.026 2.713 1.00 94.56 104 ASN A O 1
ATOM 862 N N . ASN A 1 105 ? 4.721 -0.026 1.482 1.00 92.50 105 ASN A N 1
ATOM 863 C CA . ASN A 1 105 ? 5.566 0.586 2.503 1.00 92.50 105 ASN A CA 1
ATOM 864 C C . ASN A 1 105 ? 5.246 2.072 2.679 1.00 92.50 105 ASN A C 1
ATOM 866 O O . ASN A 1 105 ? 5.237 2.546 3.813 1.00 92.50 105 ASN A O 1
ATOM 870 N N . GLU A 1 106 ? 4.916 2.783 1.599 1.00 93.38 106 GLU A N 1
ATOM 871 C CA . GLU A 1 106 ? 4.455 4.170 1.687 1.00 93.38 106 GLU A CA 1
ATOM 872 C C . GLU A 1 106 ? 3.163 4.279 2.499 1.00 93.38 106 GLU A C 1
ATOM 874 O O . GLU A 1 106 ? 3.127 4.997 3.498 1.00 93.38 106 GLU A O 1
ATOM 879 N N . LEU A 1 107 ? 2.160 3.457 2.176 1.00 94.44 107 LEU A N 1
ATOM 880 C CA . LEU A 1 107 ? 0.891 3.406 2.912 1.00 94.44 107 LEU A CA 1
ATOM 881 C C . LEU A 1 107 ? 1.072 3.021 4.387 1.00 94.44 107 LEU A C 1
ATOM 883 O O . LEU A 1 107 ? 0.361 3.517 5.257 1.00 94.44 107 LEU A O 1
ATOM 887 N N . ARG A 1 108 ? 2.025 2.135 4.706 1.00 92.81 108 ARG A N 1
ATOM 888 C CA . ARG A 1 108 ? 2.367 1.826 6.106 1.00 92.81 108 ARG A CA 1
ATOM 889 C C . ARG A 1 108 ? 3.002 3.023 6.806 1.00 92.81 108 ARG A C 1
ATOM 891 O O . ARG A 1 108 ? 2.678 3.270 7.964 1.00 92.81 108 ARG A O 1
ATOM 898 N N . SER A 1 109 ? 3.860 3.771 6.113 1.00 91.06 109 SER A N 1
ATOM 899 C CA . SER A 1 109 ? 4.517 4.956 6.673 1.00 91.06 109 SER A CA 1
ATOM 900 C C . SER A 1 109 ? 3.525 6.070 7.024 1.00 91.06 109 SER A C 1
ATOM 902 O O . SER A 1 109 ? 3.731 6.770 8.012 1.00 91.06 109 SER A O 1
ATOM 904 N N . GLU A 1 110 ? 2.414 6.188 6.291 1.00 92.88 110 GLU A N 1
ATOM 905 C CA . GLU A 1 110 ? 1.317 7.108 6.629 1.00 92.88 110 GLU A CA 1
ATOM 906 C C . GLU A 1 110 ? 0.604 6.731 7.936 1.00 92.88 110 GLU A C 1
ATOM 908 O O . GLU A 1 110 ? 0.188 7.602 8.700 1.00 92.88 110 GLU A O 1
ATOM 913 N N . LEU A 1 111 ? 0.494 5.430 8.219 1.00 92.12 111 LEU A N 1
ATOM 914 C CA . LEU A 1 111 ? -0.193 4.912 9.404 1.00 92.12 111 LEU A CA 1
ATOM 915 C C . LEU A 1 111 ? 0.689 4.858 10.658 1.00 92.12 111 LEU A C 1
ATOM 917 O O . LEU A 1 111 ? 0.169 4.816 11.771 1.00 92.12 111 LEU A O 1
ATOM 921 N N . GLU A 1 112 ? 2.009 4.803 10.490 1.00 89.44 112 GLU A N 1
ATOM 922 C CA . GLU A 1 112 ? 2.974 4.669 11.591 1.00 89.44 112 GLU A CA 1
ATOM 923 C C . GLU A 1 112 ? 3.744 5.959 11.884 1.00 89.44 112 GLU A C 1
ATOM 925 O O . GLU A 1 112 ? 4.280 6.114 12.981 1.00 89.44 112 GLU A O 1
ATOM 930 N N . GLY A 1 113 ? 3.807 6.875 10.918 1.00 82.00 113 GLY A N 1
ATOM 931 C CA . GLY A 1 113 ? 4.580 8.106 11.009 1.00 82.00 113 GLY A CA 1
ATOM 932 C C . GLY A 1 113 ? 3.755 9.356 11.316 1.00 82.00 113 GLY A C 1
ATOM 933 O O . GLY A 1 113 ? 2.554 9.328 11.604 1.00 82.00 113 GLY A O 1
ATOM 934 N N . SER A 1 114 ? 4.426 10.501 11.202 1.00 80.12 114 SER A N 1
ATOM 935 C CA . SER A 1 114 ? 3.820 11.836 11.289 1.00 80.12 114 SER A CA 1
ATOM 936 C C . SER A 1 114 ? 3.052 12.234 10.028 1.00 80.12 114 SER A C 1
ATOM 938 O O . SER A 1 114 ? 2.264 13.175 10.071 1.00 80.12 114 SER A O 1
ATOM 940 N N . LYS A 1 115 ? 3.233 11.499 8.923 1.00 87.31 115 LYS A N 1
ATOM 941 C CA . LYS A 1 115 ? 2.538 11.735 7.654 1.00 87.31 115 LYS A CA 1
ATOM 942 C C . LYS A 1 115 ? 1.015 11.713 7.836 1.00 87.31 115 LYS A C 1
ATOM 944 O O . LYS A 1 115 ? 0.477 11.036 8.720 1.00 87.31 115 LYS A O 1
ATOM 949 N N . LYS A 1 116 ? 0.326 12.485 6.996 1.00 88.81 116 LYS A N 1
ATOM 950 C CA . LYS A 1 116 ? -1.135 12.472 6.898 1.00 88.81 116 LYS A CA 1
ATOM 951 C C . LYS A 1 116 ? -1.561 11.232 6.108 1.00 88.81 116 LYS A C 1
ATOM 953 O O . LYS A 1 116 ? -0.894 10.860 5.151 1.00 88.81 116 LYS A O 1
ATOM 958 N N . ILE A 1 117 ? -2.662 10.611 6.512 1.00 91.56 117 ILE A N 1
ATOM 959 C CA . ILE A 1 117 ? -3.324 9.564 5.727 1.00 91.56 117 ILE A CA 1
ATOM 960 C C . ILE A 1 117 ? -3.956 10.246 4.514 1.00 91.56 117 ILE A C 1
ATOM 962 O O . ILE A 1 117 ? -4.702 11.217 4.662 1.00 91.56 117 ILE A O 1
ATOM 966 N N . THR A 1 118 ? -3.623 9.766 3.324 1.00 92.06 118 THR A N 1
ATOM 967 C CA . THR A 1 118 ? -4.065 10.379 2.065 1.00 92.06 118 THR A CA 1
ATOM 968 C C . THR A 1 118 ? -5.131 9.557 1.348 1.00 92.06 118 THR A C 1
ATOM 970 O O . THR A 1 118 ? -5.847 10.098 0.511 1.00 92.06 118 THR A O 1
ATOM 973 N N . GLN A 1 119 ? -5.246 8.266 1.670 1.00 93.81 119 GLN A N 1
ATOM 974 C CA . GLN A 1 119 ? -6.173 7.345 1.020 1.00 93.81 119 GLN A CA 1
ATOM 975 C C . GLN A 1 119 ? -7.426 7.098 1.867 1.00 93.81 119 GLN A C 1
ATOM 977 O O . GLN A 1 119 ? -7.407 7.278 3.087 1.00 93.81 119 GLN A O 1
ATOM 982 N N . PRO A 1 120 ? -8.527 6.640 1.252 1.00 92.88 120 PRO A N 1
ATOM 983 C CA . PRO A 1 120 ? -9.657 6.123 2.010 1.00 92.88 120 PRO A CA 1
ATOM 984 C C . PRO A 1 120 ? -9.279 4.836 2.766 1.00 92.88 120 PRO A C 1
ATOM 986 O O . PRO A 1 120 ? -8.409 4.064 2.351 1.00 92.88 120 PRO A O 1
ATOM 989 N N . ILE A 1 121 ? -9.936 4.598 3.909 1.00 92.25 121 ILE A N 1
ATOM 990 C CA . ILE A 1 121 ? -9.606 3.492 4.830 1.00 92.25 121 ILE A CA 1
ATOM 991 C C . ILE A 1 121 ? -9.683 2.121 4.132 1.00 92.25 121 ILE A C 1
ATOM 993 O O . ILE A 1 121 ? -8.892 1.219 4.429 1.00 92.25 121 ILE A O 1
ATOM 997 N N . ASP A 1 122 ? -10.588 1.965 3.164 1.00 93.00 122 ASP A N 1
ATOM 998 C CA . ASP A 1 122 ? -10.774 0.728 2.407 1.00 93.00 122 ASP A CA 1
ATOM 999 C C . ASP A 1 122 ? -9.512 0.311 1.631 1.00 93.00 122 ASP A C 1
ATOM 1001 O O . ASP A 1 122 ? -9.232 -0.884 1.529 1.00 93.00 122 ASP A O 1
ATOM 1005 N N . VAL A 1 123 ? -8.705 1.264 1.148 1.00 94.12 123 VAL A N 1
ATOM 1006 C CA . VAL A 1 123 ? -7.430 0.986 0.467 1.00 94.12 123 VAL A CA 1
ATOM 1007 C C . VAL A 1 123 ? -6.455 0.297 1.420 1.00 94.12 123 VAL A C 1
ATOM 1009 O O . VAL A 1 123 ? -5.833 -0.708 1.058 1.00 94.12 123 VAL A O 1
ATOM 1012 N N . TYR A 1 124 ? -6.353 0.779 2.660 1.00 94.31 124 TYR A N 1
ATOM 1013 C CA . TYR A 1 124 ? -5.479 0.187 3.675 1.00 94.31 124 TYR A CA 1
ATOM 1014 C C . TYR A 1 124 ? -5.975 -1.195 4.129 1.00 94.31 124 TYR A C 1
ATOM 1016 O O . TYR A 1 124 ? -5.178 -2.122 4.311 1.00 94.31 124 TYR A O 1
ATOM 1024 N N . VAL A 1 125 ? -7.294 -1.375 4.250 1.00 93.50 125 VAL A N 1
ATOM 1025 C CA . VAL A 1 125 ? -7.899 -2.678 4.573 1.00 93.50 125 VAL A CA 1
ATOM 1026 C C . VAL A 1 125 ? -7.652 -3.690 3.449 1.00 93.50 125 VAL A C 1
ATOM 1028 O O . VAL A 1 125 ? -7.128 -4.776 3.707 1.00 93.50 125 VAL A O 1
ATOM 1031 N N . LYS A 1 126 ? -7.932 -3.326 2.188 1.00 93.88 126 LYS A N 1
ATOM 1032 C CA . LYS A 1 126 ? -7.698 -4.179 1.004 1.00 93.88 126 LYS A CA 1
ATOM 1033 C C . LYS A 1 126 ? -6.237 -4.620 0.894 1.00 93.88 126 LYS A C 1
ATOM 1035 O O . LYS A 1 126 ? -5.955 -5.761 0.531 1.00 93.88 126 LYS A O 1
ATOM 1040 N N . ARG A 1 127 ? -5.298 -3.743 1.260 1.00 92.62 127 ARG A N 1
ATOM 1041 C CA . ARG A 1 127 ? -3.849 -4.022 1.258 1.00 92.62 127 ARG A CA 1
ATOM 1042 C C . ARG A 1 127 ? -3.332 -4.686 2.532 1.00 92.62 127 ARG A C 1
ATOM 1044 O O . ARG A 1 127 ? -2.123 -4.886 2.665 1.00 92.62 127 ARG A O 1
ATOM 1051 N N . LYS A 1 128 ? -4.221 -5.059 3.459 1.00 92.19 128 LYS A N 1
ATOM 1052 C CA . LYS A 1 128 ? -3.888 -5.708 4.737 1.00 92.19 128 LYS A CA 1
ATOM 1053 C C . LYS A 1 128 ? -2.898 -4.892 5.582 1.00 92.19 128 LYS A C 1
ATOM 1055 O O . LYS A 1 128 ? -2.135 -5.456 6.370 1.00 92.19 128 LYS A O 1
ATOM 1060 N N . THR A 1 129 ? -2.864 -3.569 5.414 1.00 91.06 129 THR A N 1
ATOM 1061 C CA . THR A 1 129 ? -2.076 -2.674 6.276 1.00 91.06 129 THR A CA 1
ATOM 1062 C C . THR A 1 129 ? -2.846 -2.323 7.547 1.00 91.06 129 THR A C 1
ATOM 1064 O O . THR A 1 129 ? -2.224 -2.123 8.594 1.00 91.06 129 THR A O 1
ATOM 1067 N N . VAL A 1 130 ? -4.179 -2.364 7.483 1.00 93.44 130 VAL A N 1
ATOM 1068 C CA . VAL A 1 130 ? -5.115 -2.177 8.599 1.00 93.44 130 VAL A CA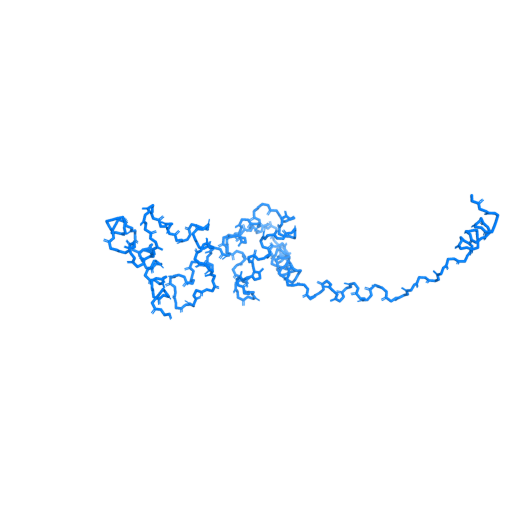 1
ATOM 1069 C C . VAL A 1 130 ? -6.010 -3.411 8.718 1.00 93.44 130 VAL A C 1
ATOM 1071 O O . VAL A 1 130 ? -6.304 -4.076 7.725 1.00 93.44 130 VAL A O 1
ATOM 1074 N N . VAL A 1 131 ? -6.398 -3.755 9.947 1.00 92.81 131 VAL A N 1
ATOM 1075 C CA . VAL A 1 131 ? -7.297 -4.884 10.226 1.00 92.81 131 VAL A CA 1
ATOM 1076 C C . VAL A 1 131 ? -8.731 -4.477 9.867 1.00 92.81 131 VAL A C 1
ATOM 1078 O O . VAL A 1 131 ? -9.139 -3.405 10.300 1.00 92.81 131 VAL A O 1
ATOM 1081 N N . PRO A 1 132 ? -9.495 -5.293 9.118 1.00 94.19 132 PRO A N 1
ATOM 1082 C CA . PRO A 1 132 ? -10.898 -4.998 8.839 1.00 94.19 132 PRO A CA 1
ATOM 1083 C C . PRO A 1 132 ? -11.729 -4.954 10.127 1.00 94.19 132 PRO A C 1
ATOM 1085 O O . PRO A 1 132 ? -11.423 -5.648 11.099 1.00 94.19 132 PRO A O 1
ATOM 1088 N N . LEU A 1 133 ? -12.805 -4.167 10.114 1.00 94.00 133 LEU A N 1
ATOM 1089 C CA . LEU A 1 133 ? -13.753 -4.132 11.222 1.00 94.00 133 LEU A CA 1
ATOM 1090 C C . LEU A 1 133 ? -14.473 -5.488 11.357 1.00 94.00 133 LEU A C 1
ATOM 1092 O O . LEU A 1 133 ? -14.875 -6.062 10.342 1.00 94.00 133 LEU A O 1
ATOM 1096 N N . PRO A 1 134 ? -14.638 -6.018 12.583 1.00 91.88 134 PRO A N 1
ATOM 1097 C CA . PRO A 1 134 ? -15.470 -7.192 12.824 1.00 91.88 134 PRO A CA 1
ATOM 1098 C C . PRO A 1 134 ? -16.940 -6.946 12.464 1.00 91.88 134 PRO A C 1
ATOM 1100 O O . PRO A 1 134 ? -17.415 -5.810 12.485 1.00 91.88 134 PRO A O 1
ATOM 1103 N N . ASN A 1 135 ? -17.682 -8.027 12.219 1.00 92.06 135 ASN A N 1
ATOM 1104 C CA . ASN A 1 135 ? -19.123 -7.954 11.977 1.00 92.06 135 ASN A CA 1
ATOM 1105 C C . ASN A 1 135 ? -19.838 -7.225 13.126 1.00 92.06 135 ASN A C 1
ATOM 1107 O O . ASN A 1 135 ? -19.565 -7.481 14.299 1.00 92.06 135 ASN A O 1
ATOM 1111 N N . GLY A 1 136 ? -20.753 -6.319 12.778 1.00 91.06 136 GLY A N 1
ATOM 1112 C CA . GLY A 1 136 ? -21.508 -5.516 13.744 1.00 91.06 136 GLY A CA 1
ATOM 1113 C C . GLY A 1 136 ? -20.759 -4.305 14.316 1.00 91.06 136 GLY A C 1
ATOM 1114 O O . GLY A 1 136 ? -21.366 -3.528 15.045 1.00 91.06 136 GLY A O 1
ATOM 1115 N N . ILE A 1 137 ? -19.481 -4.098 13.977 1.00 94.12 137 ILE A N 1
ATOM 1116 C CA . ILE A 1 137 ? -18.719 -2.906 14.369 1.00 94.12 137 ILE A CA 1
ATOM 1117 C C . ILE A 1 137 ? -18.691 -1.909 13.212 1.00 94.12 137 ILE A C 1
ATOM 1119 O O . ILE A 1 137 ? -18.227 -2.238 12.122 1.00 94.12 137 ILE A O 1
ATOM 1123 N N . MET A 1 138 ? -19.162 -0.683 13.455 1.00 91.69 138 MET A N 1
ATOM 1124 C CA . MET A 1 138 ? -19.354 0.322 12.399 1.00 91.69 138 MET A CA 1
ATOM 1125 C C . MET A 1 138 ? -18.190 1.314 12.267 1.00 91.69 138 MET A C 1
ATOM 1127 O O . MET A 1 138 ? -18.065 1.967 11.236 1.00 91.69 138 MET A O 1
ATOM 1131 N N . SER A 1 139 ? -17.327 1.439 13.282 1.00 94.12 139 SER A N 1
ATOM 1132 C CA . SER A 1 139 ? -16.179 2.359 13.253 1.00 94.12 139 SER A CA 1
ATOM 1133 C C . SER A 1 139 ? -14.964 1.828 14.007 1.00 94.12 139 SER A C 1
ATOM 1135 O O . SER A 1 139 ? -15.078 0.962 14.884 1.00 94.12 139 SER A O 1
ATOM 1137 N N . TYR A 1 140 ? -13.780 2.375 13.715 1.00 94.69 140 TYR A N 1
ATOM 1138 C CA . TYR A 1 140 ? -12.570 2.009 14.454 1.00 94.69 140 TYR A CA 1
ATOM 1139 C C . TYR A 1 140 ? -12.608 2.521 15.895 1.00 94.69 140 TYR A C 1
ATOM 1141 O O . TYR A 1 140 ? -12.081 1.860 16.792 1.00 94.69 140 TYR A O 1
ATOM 1149 N N . THR A 1 141 ? -13.303 3.633 16.146 1.00 94.75 141 THR A N 1
ATOM 1150 C CA . THR A 1 141 ? -13.563 4.127 17.505 1.00 94.75 141 THR A CA 1
ATOM 1151 C C . THR A 1 141 ? -14.344 3.107 18.343 1.00 94.75 141 THR A C 1
ATOM 1153 O O . THR A 1 141 ? -14.015 2.884 19.510 1.00 94.75 141 THR A O 1
ATOM 1156 N N . GLN A 1 142 ? -15.347 2.441 17.757 1.00 94.19 142 GLN A N 1
ATOM 1157 C CA . GLN A 1 142 ? -16.048 1.334 18.417 1.00 94.19 142 GLN A CA 1
ATOM 1158 C C . GLN A 1 142 ? -15.137 0.111 18.569 1.00 94.19 142 GLN A C 1
ATOM 1160 O O . GLN A 1 142 ? -15.079 -0.485 19.646 1.00 94.19 142 GLN A O 1
ATOM 1165 N N . PHE A 1 143 ? -14.376 -0.231 17.524 1.00 95.38 143 PHE A N 1
ATOM 1166 C CA . PHE A 1 143 ? -13.473 -1.381 17.538 1.00 95.38 143 PHE A CA 1
ATOM 1167 C C . PHE A 1 143 ? -12.444 -1.318 18.673 1.00 95.38 143 PHE A C 1
ATOM 1169 O O . PHE A 1 143 ? -12.188 -2.340 19.311 1.00 95.38 143 PHE A O 1
ATOM 1176 N N . GLN A 1 144 ? -11.913 -0.126 18.978 1.00 95.50 144 GLN A N 1
ATOM 1177 C CA . GLN A 1 144 ? -10.934 0.099 20.051 1.00 95.50 144 GLN A CA 1
ATOM 1178 C C . GLN A 1 144 ? -11.398 -0.417 21.423 1.00 95.50 144 GLN A C 1
ATOM 1180 O O . GLN A 1 144 ? -10.570 -0.788 22.250 1.00 95.50 144 GLN A O 1
ATOM 1185 N N . ARG A 1 145 ? -12.713 -0.455 21.672 1.00 93.44 145 ARG A N 1
ATOM 1186 C CA . ARG A 1 145 ? -13.301 -0.879 22.953 1.00 93.44 145 ARG A CA 1
ATOM 1187 C C . ARG A 1 145 ? -13.478 -2.397 23.074 1.00 93.44 145 ARG A C 1
ATOM 1189 O O . ARG A 1 145 ? -13.904 -2.876 24.118 1.00 93.44 145 ARG A O 1
ATOM 1196 N N . THR A 1 146 ? -13.185 -3.157 22.021 1.00 94.06 146 THR A N 1
ATOM 1197 C CA . THR A 1 146 ? -13.416 -4.608 21.983 1.00 94.06 146 THR A CA 1
ATOM 1198 C C . THR A 1 146 ? -12.212 -5.416 22.474 1.00 94.06 146 THR A C 1
ATOM 1200 O O . THR A 1 146 ? -11.059 -5.011 22.319 1.00 94.06 146 THR A O 1
ATOM 1203 N N . ASN A 1 147 ? -12.460 -6.634 22.970 1.00 93.06 147 ASN A N 1
ATOM 1204 C CA . ASN A 1 147 ? -11.392 -7.587 23.308 1.00 93.06 147 ASN A CA 1
ATOM 1205 C C . ASN A 1 147 ? -10.510 -7.925 22.096 1.00 93.06 147 ASN A C 1
ATOM 1207 O O . ASN A 1 147 ? -9.296 -8.060 22.233 1.00 93.06 147 ASN A O 1
ATOM 1211 N N . ASN A 1 148 ? -11.096 -7.975 20.896 1.00 92.06 148 ASN A N 1
ATOM 1212 C CA . ASN A 1 148 ? -10.365 -8.218 19.651 1.00 92.06 148 ASN A CA 1
ATOM 1213 C C . ASN A 1 148 ? -9.281 -7.163 19.403 1.00 92.06 148 ASN A C 1
ATOM 1215 O O . ASN A 1 148 ? -8.188 -7.510 18.960 1.00 92.06 148 ASN A O 1
ATOM 1219 N N . TYR A 1 149 ? -9.546 -5.895 19.729 1.00 94.69 149 TYR A N 1
ATOM 1220 C CA . TYR A 1 149 ? -8.535 -4.843 19.659 1.00 94.69 149 TYR A CA 1
ATOM 1221 C C . TYR A 1 149 ? -7.404 -5.071 20.670 1.00 94.69 149 TYR A C 1
ATOM 1223 O O . TYR A 1 149 ? -6.229 -4.907 20.335 1.00 94.69 149 TYR A O 1
ATOM 1231 N N . ASN A 1 150 ? -7.728 -5.509 21.890 1.00 92.88 150 ASN A N 1
ATOM 1232 C CA . ASN A 1 150 ? -6.735 -5.768 22.936 1.00 92.88 150 ASN A CA 1
ATOM 1233 C C . ASN A 1 150 ? -5.758 -6.894 22.573 1.00 92.88 150 ASN A C 1
ATOM 1235 O O . ASN A 1 150 ? -4.592 -6.819 22.964 1.00 92.88 150 ASN A O 1
ATOM 1239 N N . LEU A 1 151 ? -6.188 -7.855 21.755 1.00 94.69 151 LEU A N 1
ATOM 1240 C CA . LEU A 1 151 ? -5.352 -8.944 21.237 1.00 94.69 151 LEU A 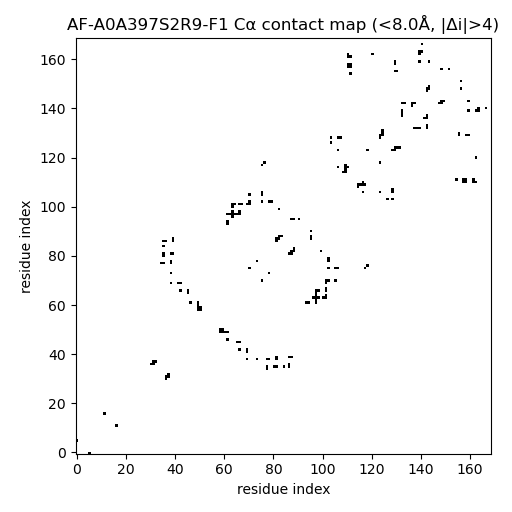CA 1
ATOM 1241 C C . LEU A 1 151 ? -4.423 -8.523 20.082 1.00 94.69 151 LEU A C 1
ATOM 1243 O O . LEU A 1 151 ? -3.562 -9.296 19.660 1.00 94.69 151 LEU A O 1
ATOM 1247 N N . LEU A 1 152 ? -4.566 -7.308 19.542 1.00 94.38 152 LEU A N 1
ATOM 1248 C CA . LEU A 1 152 ? -3.715 -6.832 18.453 1.00 94.38 152 LEU A CA 1
ATOM 1249 C C . LEU A 1 152 ? -2.298 -6.494 18.930 1.00 94.38 152 LEU A C 1
ATOM 1251 O O . LEU A 1 152 ? -2.079 -6.002 20.040 1.00 94.38 152 LEU A O 1
ATOM 1255 N N . SER A 1 153 ? -1.327 -6.669 18.030 1.00 94.69 153 SER A N 1
ATOM 1256 C CA . SER A 1 153 ? 0.041 -6.205 18.259 1.00 94.69 153 SER A CA 1
ATOM 1257 C C . SER A 1 153 ? 0.097 -4.684 18.415 1.00 94.69 153 SER A C 1
ATOM 1259 O O . SER A 1 153 ? -0.734 -3.954 17.867 1.00 94.69 153 SER A O 1
ATOM 1261 N N . SER A 1 154 ? 1.121 -4.193 19.114 1.00 93.38 154 SER A N 1
ATOM 1262 C CA . SER A 1 154 ? 1.354 -2.757 19.322 1.00 93.38 154 SER A CA 1
ATOM 1263 C C . SER A 1 154 ? 1.360 -1.967 18.009 1.00 93.38 154 SER A C 1
ATOM 1265 O O . SER A 1 154 ? 0.744 -0.909 17.923 1.00 93.38 154 SER A O 1
ATOM 1267 N N . VAL A 1 155 ? 1.979 -2.517 16.960 1.00 91.94 155 VAL A N 1
ATOM 1268 C CA . VAL A 1 155 ? 2.001 -1.923 15.615 1.00 91.94 155 VAL A CA 1
ATOM 1269 C C . VAL A 1 155 ? 0.587 -1.775 15.051 1.0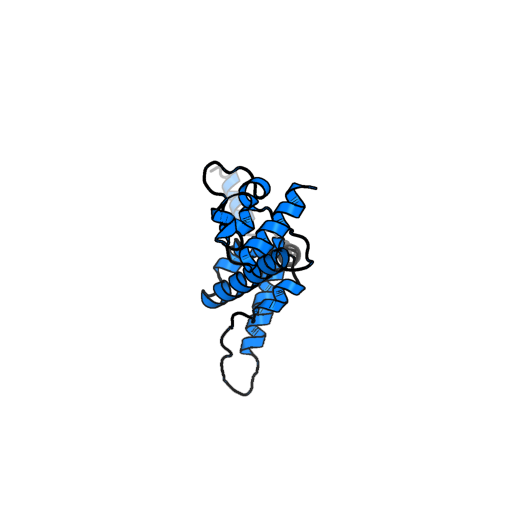0 91.94 155 VAL A C 1
ATOM 1271 O O . VAL A 1 155 ? 0.212 -0.694 14.609 1.00 91.94 155 VAL A O 1
ATOM 1274 N N . LYS A 1 156 ? -0.238 -2.829 15.103 1.00 93.75 156 LYS A N 1
ATOM 1275 C CA . LYS A 1 156 ? -1.622 -2.775 14.601 1.00 93.75 156 LYS A CA 1
ATOM 1276 C C . LYS A 1 156 ? -2.476 -1.786 15.399 1.00 93.75 156 LYS A C 1
ATOM 1278 O O . LYS A 1 156 ? -3.225 -1.022 14.796 1.00 93.75 156 LYS A O 1
ATOM 1283 N N . LYS A 1 157 ? -2.320 -1.759 16.728 1.00 94.75 157 LYS A N 1
ATOM 1284 C CA . LYS A 1 157 ? -2.994 -0.797 17.614 1.00 94.75 157 LYS A CA 1
ATOM 1285 C C . LYS A 1 157 ? -2.648 0.645 17.244 1.00 94.75 157 LYS A C 1
ATOM 1287 O O . LYS A 1 157 ? -3.559 1.439 17.043 1.00 94.75 157 LYS A O 1
ATOM 1292 N N . LYS A 1 158 ? -1.361 0.960 17.051 1.00 93.62 158 LYS A N 1
ATOM 1293 C CA . LYS A 1 158 ? -0.906 2.299 16.631 1.00 93.62 158 LYS A CA 1
ATOM 1294 C C . LYS A 1 158 ? -1.541 2.748 15.313 1.00 93.62 158 LYS A C 1
ATOM 1296 O O . LYS A 1 158 ? -2.051 3.861 15.229 1.00 93.62 158 LYS A O 1
ATOM 1301 N N . ARG A 1 159 ? -1.575 1.869 14.306 1.00 94.69 159 ARG A N 1
ATOM 1302 C CA . ARG A 1 159 ? -2.205 2.175 13.008 1.00 94.69 159 ARG A CA 1
ATOM 1303 C C . ARG A 1 159 ? -3.702 2.470 13.152 1.00 94.69 159 ARG A C 1
ATOM 1305 O O . ARG A 1 159 ? -4.202 3.408 12.545 1.00 94.69 159 ARG A O 1
ATOM 1312 N N . ILE A 1 160 ? -4.408 1.697 13.978 1.00 94.38 160 ILE A N 1
ATOM 1313 C CA . ILE A 1 160 ? -5.833 1.924 14.263 1.00 94.38 160 ILE A CA 1
ATOM 1314 C C . ILE A 1 160 ? -6.040 3.239 15.020 1.00 94.38 160 ILE A C 1
ATOM 1316 O O . ILE A 1 160 ? -6.934 3.999 14.674 1.00 94.38 160 ILE A O 1
ATOM 1320 N N . GLN A 1 161 ? -5.198 3.552 16.006 1.00 93.81 161 GLN A N 1
ATOM 1321 C CA . GLN A 1 161 ? -5.271 4.821 16.737 1.00 93.81 161 GLN A CA 1
ATOM 1322 C C . GLN A 1 161 ? -5.126 6.027 15.803 1.00 93.81 161 GLN A C 1
ATOM 1324 O O . GLN A 1 161 ? -5.893 6.977 15.926 1.00 93.81 161 GLN A O 1
ATOM 1329 N N . LYS A 1 162 ? -4.210 5.965 14.827 1.00 93.75 162 LYS A N 1
ATOM 1330 C CA . LYS A 1 162 ? -4.058 7.002 13.795 1.00 93.75 162 LYS A CA 1
ATOM 1331 C C . LYS A 1 162 ? -5.352 7.209 12.992 1.00 93.75 162 LYS A C 1
ATOM 1333 O O . LYS A 1 162 ? -5.721 8.349 12.733 1.00 93.75 162 LYS A O 1
ATOM 1338 N N . ILE A 1 163 ? -6.051 6.128 12.637 1.00 93.56 163 ILE A N 1
ATOM 1339 C CA . ILE A 1 163 ? -7.344 6.188 11.930 1.00 93.56 163 ILE A CA 1
ATOM 1340 C C . ILE A 1 163 ? -8.426 6.804 12.817 1.00 93.56 163 ILE A C 1
ATOM 1342 O O . ILE A 1 163 ? -9.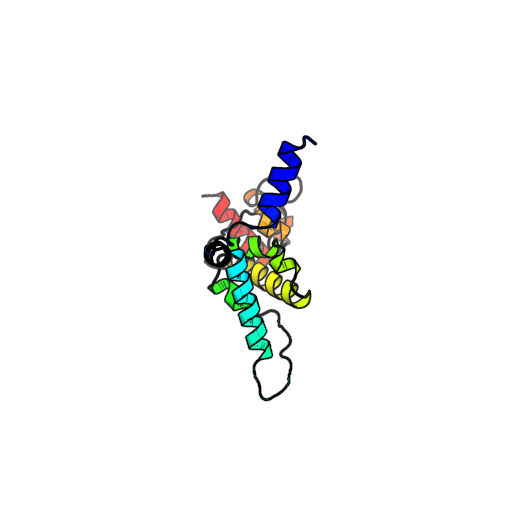155 7.685 12.376 1.00 93.56 163 ILE A O 1
ATOM 1346 N N . ILE A 1 164 ? -8.495 6.403 14.086 1.00 93.31 164 ILE A N 1
ATOM 1347 C CA . ILE A 1 164 ? -9.456 6.950 15.057 1.00 93.31 164 ILE A CA 1
ATOM 1348 C C . ILE A 1 164 ? -9.270 8.460 15.231 1.00 93.31 164 ILE A C 1
ATOM 1350 O O . ILE A 1 164 ? -10.248 9.191 15.350 1.00 93.31 164 ILE A O 1
ATOM 1354 N N . SER A 1 165 ? -8.027 8.948 15.223 1.00 90.25 165 SER A N 1
ATOM 1355 C CA . SER A 1 165 ? -7.745 10.387 15.261 1.00 90.25 165 SER A CA 1
ATOM 1356 C C . SER A 1 165 ? -8.298 11.148 14.053 1.00 90.25 165 SER A C 1
ATOM 1358 O O . SER A 1 165 ? -8.476 12.355 14.154 1.00 90.25 165 SER A O 1
ATOM 1360 N N . MET A 1 166 ? -8.574 10.476 12.932 1.00 85.19 166 MET A N 1
ATOM 1361 C CA . MET A 1 166 ? -9.243 11.083 11.780 1.00 85.19 166 MET A CA 1
ATOM 1362 C C . MET A 1 166 ? -10.760 10.990 11.831 1.00 85.19 166 MET A C 1
ATOM 1364 O O . MET A 1 166 ? -11.406 11.890 11.327 1.00 85.19 166 MET A O 1
AT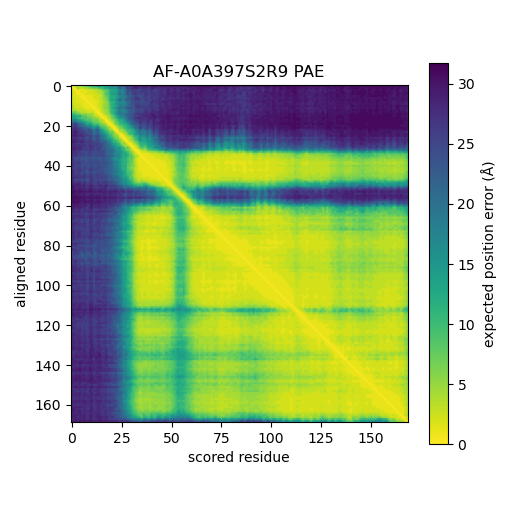OM 1368 N N . GLU A 1 167 ? -11.332 9.942 12.427 1.00 84.06 167 GLU A N 1
ATOM 1369 C CA . GLU A 1 167 ? -12.794 9.823 12.586 1.00 84.06 167 GLU A CA 1
ATOM 1370 C C . GLU A 1 167 ? -13.378 10.908 13.507 1.00 84.06 167 GLU A C 1
ATOM 1372 O O . GLU A 1 167 ? -14.579 11.157 13.489 1.00 84.06 167 GLU A O 1
ATOM 1377 N N . LYS A 1 168 ? -12.538 11.507 14.358 1.00 74.38 168 LYS A N 1
ATOM 1378 C CA . LYS A 1 168 ? -12.928 12.516 15.351 1.00 74.38 168 LYS A CA 1
ATOM 1379 C C . LYS A 1 168 ? -12.814 13.963 14.857 1.00 74.38 168 LYS A C 1
ATOM 1381 O O . LYS A 1 168 ? -13.214 14.853 15.604 1.00 74.38 168 LYS A O 1
ATOM 1386 N N . ASN A 1 169 ? -12.250 14.179 13.667 1.00 57.03 169 ASN A N 1
ATOM 1387 C CA . ASN A 1 169 ? -12.122 15.485 13.012 1.00 57.03 169 ASN A CA 1
ATOM 1388 C C . ASN A 1 169 ? -13.116 15.585 11.858 1.00 57.03 169 ASN A C 1
ATOM 1390 O O . ASN A 1 169 ? -13.597 16.710 11.618 1.00 57.03 169 ASN A O 1
#

Secondary structure (DSSP, 8-state):
--HHHHHHHHHHHHSPPPP-TTHHHHHHHHHHT-HHHHHHHHHHHHHHHHH--TTS-------GGGGTTHHHHS-HHHHHHHHHSHHHHTS-HHHHHHHHHHHHHHHHHHHHSSSPP-S-HHHHHHTTSSPPPPTT---HHHHTTSHHHHTS-HHHHHHHHHHHHHHT-

Radius of gyration: 25.83 Å; Cα contacts (8 Å, |Δi|>4): 122; chains: 1; bounding box: 55×28×86 Å

Sequence (169 aa):
ISYFDYIQFERERQNPPAPLANTASNINYIYDNNPLTIVHTSVNKILNTCRSERGKVKKKKVKDHTFESLRSNFDINQLLQYEQSYLFKSLGRNVRKCITISINNELRSELEGSKKITQPIDVYVKRKTVVPLPNGIMSYTQFQRTNNYNLLSSVKKKRIQKIISMEKN

Solvent-accessible surface area (backbone atoms only — not comparable to full-atom values): 10235 Å² total; per-residue (Å²): 132,55,73,67,57,53,55,53,53,56,51,50,69,76,56,62,79,73,78,72,88,66,57,70,66,56,53,55,59,59,53,70,69,36,71,56,49,49,54,49,50,53,51,50,50,54,53,46,61,48,67,58,67,82,86,61,97,62,82,55,70,88,46,62,68,71,40,48,66,53,66,79,77,44,56,69,66,60,54,55,54,30,65,73,32,70,76,42,67,72,44,57,71,69,56,44,50,20,44,53,48,29,56,52,51,51,60,44,43,25,38,75,49,89,50,71,76,85,71,62,71,64,61,38,35,77,68,65,74,40,82,73,74,58,92,95,48,89,47,64,68,60,41,65,77,37,71,74,45,70,73,46,53,71,70,58,46,48,34,48,51,52,51,34,64,55,78,76,107

pLDDT: mean 82.18, std 17.36, range [38.34, 96.19]

Foldseek 3Di:
DDPVVVVVVVVCVVCPPDPPPPVVVVVVVVQVPDLLSVLLVVLVVLQVVLVPPPDDDDSNPDDLCSCLVSVVVDPLVSLVVNLVDPSLVPDDPSSNVSSVSNSLVSQLCCLQHPHPRDDDPVVCCVSVSAPDDDPPDDALVSVCPDPVLVPDDPSNVSSSVSRVVVVVD